Protein AF-A0A5K0VN75-F1 (afdb_monomer)

Structure (mmCIF, N/CA/C/O backbone):
data_AF-A0A5K0VN75-F1
#
_entry.id   AF-A0A5K0VN75-F1
#
loop_
_atom_site.group_PDB
_atom_site.id
_atom_site.type_symbol
_atom_site.la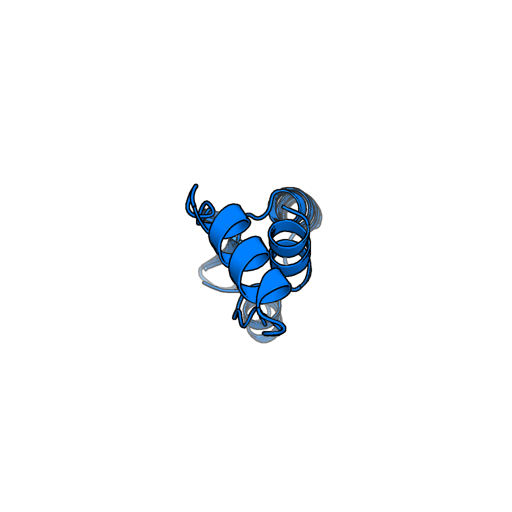bel_atom_id
_atom_site.label_alt_id
_atom_site.label_comp_id
_atom_site.label_asym_id
_atom_site.label_entity_id
_atom_site.label_seq_id
_atom_site.pdbx_PDB_ins_code
_atom_site.Cartn_x
_atom_site.Cartn_y
_atom_site.Cartn_z
_atom_site.occupancy
_atom_site.B_iso_or_equiv
_atom_site.auth_seq_id
_atom_site.auth_comp_id
_atom_site.auth_asym_id
_atom_site.auth_atom_id
_atom_site.pdbx_PDB_model_num
ATOM 1 N N . VAL A 1 1 ? 0.614 -1.610 -15.808 1.00 92.94 1 VAL A N 1
ATOM 2 C CA . VAL A 1 1 ? 0.477 -0.677 -14.663 1.00 92.94 1 VAL A CA 1
ATOM 3 C C . VAL A 1 1 ? -0.032 -1.468 -13.473 1.00 92.94 1 VAL A C 1
ATOM 5 O O . VAL A 1 1 ? -0.985 -2.212 -13.660 1.00 92.94 1 VAL A O 1
ATOM 8 N N . GLY A 1 2 ? 0.594 -1.370 -12.301 1.00 92.12 2 GLY A N 1
ATOM 9 C CA . GLY A 1 2 ? 0.128 -2.079 -11.105 1.00 92.12 2 GLY A CA 1
ATOM 10 C C . GLY A 1 2 ? 1.145 -2.109 -9.968 1.00 92.12 2 GLY A C 1
ATOM 11 O O . GLY A 1 2 ? 2.006 -1.240 -9.871 1.00 92.12 2 GLY A O 1
ATOM 12 N N . ASN A 1 3 ? 1.021 -3.100 -9.086 1.00 89.94 3 ASN A N 1
ATOM 13 C CA . ASN A 1 3 ? 1.898 -3.259 -7.925 1.00 89.94 3 ASN A CA 1
ATOM 14 C C . ASN A 1 3 ? 3.220 -3.971 -8.284 1.00 89.94 3 ASN A C 1
ATOM 16 O O . ASN A 1 3 ? 3.409 -4.455 -9.401 1.00 89.94 3 ASN A O 1
ATOM 20 N N . ARG A 1 4 ? 4.136 -4.062 -7.309 1.00 91.06 4 ARG A N 1
ATOM 21 C CA . ARG A 1 4 ? 5.453 -4.704 -7.475 1.00 91.06 4 ARG A CA 1
ATOM 22 C C . ARG A 1 4 ? 5.350 -6.128 -8.023 1.00 91.06 4 ARG A C 1
ATOM 24 O O . ARG A 1 4 ? 6.097 -6.483 -8.927 1.00 91.06 4 ARG A O 1
ATOM 31 N N . LYS A 1 5 ? 4.419 -6.926 -7.491 1.00 91.25 5 LYS A N 1
ATOM 32 C CA . LYS A 1 5 ? 4.226 -8.320 -7.905 1.00 91.25 5 LYS A CA 1
ATOM 33 C C . LYS A 1 5 ? 3.918 -8.408 -9.401 1.00 91.25 5 LYS A C 1
ATOM 35 O O . LYS A 1 5 ? 4.584 -9.159 -10.101 1.00 91.25 5 LYS A O 1
ATOM 40 N N . LEU A 1 6 ? 2.991 -7.581 -9.887 1.00 93.44 6 LEU A N 1
ATOM 41 C CA . LEU A 1 6 ? 2.605 -7.567 -11.297 1.00 93.44 6 LEU A CA 1
ATOM 42 C C . LEU A 1 6 ? 3.775 -7.212 -12.228 1.00 93.44 6 LEU A C 1
ATOM 44 O O . LEU A 1 6 ? 3.922 -7.821 -13.283 1.00 93.44 6 LEU A O 1
ATOM 48 N N . LEU A 1 7 ? 4.605 -6.228 -11.863 1.00 94.69 7 LEU A N 1
ATOM 49 C CA . LEU A 1 7 ? 5.747 -5.833 -12.698 1.00 94.69 7 LEU A CA 1
ATOM 50 C C . LEU A 1 7 ? 6.831 -6.911 -12.739 1.00 94.69 7 LEU A C 1
ATOM 52 O O . LEU A 1 7 ? 7.353 -7.197 -13.815 1.00 94.69 7 LEU A O 1
ATOM 56 N N . LEU A 1 8 ? 7.133 -7.532 -11.596 1.00 93.25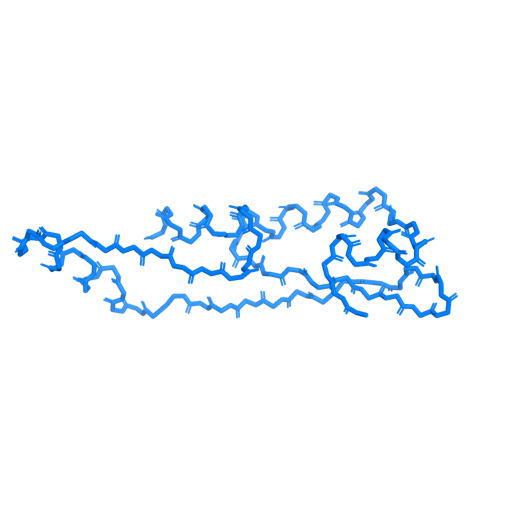 8 LEU A N 1
ATOM 57 C CA . LEU A 1 8 ? 8.115 -8.615 -11.524 1.00 93.25 8 LEU A CA 1
ATOM 58 C C . LEU A 1 8 ? 7.650 -9.857 -12.298 1.00 93.25 8 LEU A C 1
ATOM 60 O O . LEU A 1 8 ? 8.447 -10.456 -13.014 1.00 93.25 8 LEU A O 1
ATOM 64 N N . GLU A 1 9 ? 6.363 -10.213 -12.215 1.00 94.88 9 GLU A N 1
ATOM 65 C CA . GLU A 1 9 ? 5.764 -11.286 -13.027 1.00 94.88 9 GLU A CA 1
ATOM 66 C C . GLU A 1 9 ? 5.806 -10.966 -14.530 1.00 94.88 9 GLU A C 1
ATOM 68 O O . GLU A 1 9 ? 5.954 -11.867 -15.351 1.00 94.88 9 GLU A O 1
ATOM 73 N N . GLY A 1 10 ? 5.742 -9.681 -14.890 1.00 93.81 10 GLY A N 1
ATOM 74 C CA . GLY A 1 10 ? 5.941 -9.192 -16.254 1.00 93.81 10 GLY A CA 1
ATOM 75 C C . GLY A 1 10 ? 7.405 -9.084 -16.696 1.00 93.81 10 GLY A C 1
ATOM 76 O O . GLY A 1 10 ? 7.656 -8.585 -17.790 1.00 93.81 10 GLY A O 1
ATOM 77 N N . GLY A 1 11 ? 8.371 -9.499 -15.867 1.00 95.31 11 GLY A N 1
ATOM 78 C CA . GLY A 1 11 ? 9.804 -9.430 -16.178 1.00 95.31 11 GLY A CA 1
ATOM 79 C C . GLY A 1 11 ? 10.401 -8.018 -16.141 1.00 95.31 11 GLY A C 1
ATOM 80 O O . GLY A 1 11 ? 11.513 -7.813 -16.624 1.00 95.31 11 GLY A O 1
ATOM 81 N N . VAL A 1 12 ? 9.688 -7.042 -15.575 1.00 97.00 12 VAL A N 1
ATOM 82 C CA . VAL A 1 12 ? 10.140 -5.649 -15.502 1.00 97.00 12 VAL A CA 1
ATOM 83 C C . VAL A 1 12 ? 11.029 -5.459 -14.278 1.00 97.00 12 VAL A C 1
ATOM 85 O O . VAL A 1 12 ? 10.594 -5.661 -13.141 1.00 97.00 12 VAL A O 1
ATOM 88 N N . SER A 1 13 ? 12.268 -5.016 -14.493 1.00 95.06 13 SER A N 1
ATOM 89 C CA . SER A 1 13 ? 13.154 -4.604 -13.404 1.00 95.06 13 SER A CA 1
ATOM 90 C C . SER A 1 13 ? 12.760 -3.222 -12.876 1.00 95.06 13 SER A C 1
ATOM 92 O O . SER A 1 13 ? 12.481 -2.293 -13.635 1.00 95.06 13 SER A O 1
ATOM 94 N N . ILE A 1 14 ? 12.724 -3.083 -11.551 1.00 96.06 14 ILE A N 1
ATOM 95 C CA . ILE A 1 14 ? 12.396 -1.824 -10.876 1.00 96.06 14 ILE A CA 1
ATOM 96 C C . ILE A 1 14 ? 13.701 -1.246 -10.306 1.00 96.06 14 ILE A C 1
ATOM 98 O O . ILE A 1 14 ? 14.376 -1.939 -9.541 1.00 96.06 14 ILE A O 1
ATOM 102 N N . PRO A 1 15 ? 14.091 -0.006 -10.658 1.00 96.25 15 PRO A N 1
ATOM 103 C CA . PRO A 1 15 ? 15.286 0.628 -10.104 1.00 96.25 15 PRO A CA 1
ATOM 104 C C . PRO A 1 15 ? 15.217 0.768 -8.579 1.00 96.25 15 PRO A C 1
ATOM 106 O O . PRO A 1 15 ? 14.160 1.076 -8.028 1.00 96.25 15 PRO A O 1
ATOM 109 N N . LEU A 1 16 ? 16.356 0.637 -7.893 1.00 95.50 16 LEU A N 1
ATOM 110 C CA . LEU A 1 16 ? 16.418 0.762 -6.430 1.00 95.50 16 LEU A CA 1
ATOM 111 C C . LEU A 1 16 ? 15.895 2.122 -5.938 1.00 95.50 16 LEU A C 1
ATOM 113 O O . LEU A 1 16 ? 15.215 2.194 -4.925 1.00 95.50 16 LEU A O 1
ATOM 117 N N . GLN A 1 17 ? 16.158 3.201 -6.675 1.00 95.81 17 GLN A N 1
ATOM 118 C CA . GLN A 1 17 ? 15.661 4.537 -6.336 1.00 95.81 17 GLN A CA 1
ATOM 119 C C . GLN A 1 17 ? 14.126 4.596 -6.356 1.00 95.81 17 GLN A C 1
ATOM 121 O O . GLN A 1 17 ? 13.519 5.237 -5.5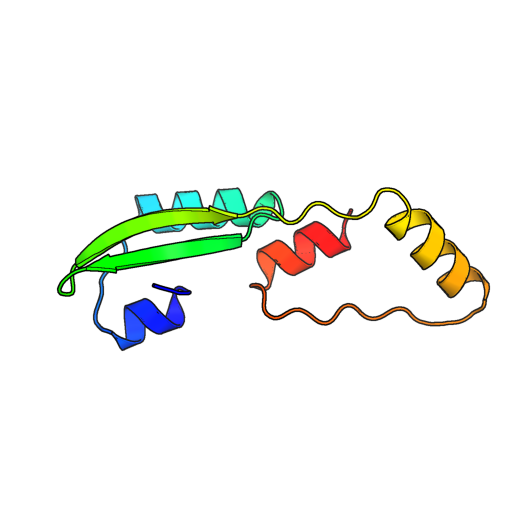02 1.00 95.81 17 GLN A O 1
ATOM 126 N N . ALA A 1 18 ? 13.501 3.903 -7.312 1.00 95.31 18 ALA A N 1
ATOM 127 C CA . ALA A 1 18 ? 12.050 3.812 -7.429 1.00 95.31 18 ALA A CA 1
ATOM 128 C C . ALA A 1 18 ? 11.450 2.960 -6.296 1.00 95.31 18 ALA A C 1
ATOM 130 O O . ALA A 1 18 ? 10.422 3.324 -5.732 1.00 95.31 18 ALA A O 1
ATOM 131 N N . GLU A 1 19 ? 12.118 1.866 -5.921 1.00 93.81 19 GLU A N 1
ATOM 132 C CA . GLU A 1 19 ? 11.767 1.045 -4.754 1.00 93.81 19 GLU A CA 1
ATOM 133 C C . GLU A 1 19 ? 11.797 1.849 -3.448 1.00 93.81 19 GLU A C 1
ATOM 135 O O . GLU A 1 19 ? 10.843 1.783 -2.670 1.00 93.81 19 GLU A O 1
ATOM 140 N N . THR A 1 20 ? 12.866 2.617 -3.221 1.00 95.00 20 THR A N 1
ATOM 141 C CA . THR A 1 20 ? 13.022 3.456 -2.026 1.00 95.00 20 THR A CA 1
ATOM 142 C C . THR A 1 20 ? 11.948 4.534 -1.973 1.00 95.00 20 THR A C 1
ATOM 144 O O . THR A 1 20 ? 11.247 4.645 -0.972 1.00 95.00 20 THR A O 1
ATOM 147 N N . TYR A 1 21 ? 11.745 5.267 -3.071 1.00 94.62 21 TYR A N 1
ATOM 148 C CA . TYR A 1 21 ? 10.723 6.311 -3.131 1.00 94.62 21 TYR A CA 1
ATOM 149 C C . TYR A 1 21 ? 9.306 5.758 -2.927 1.00 94.62 21 TYR A C 1
ATOM 151 O O . TYR A 1 21 ? 8.498 6.354 -2.217 1.00 94.62 21 TYR A O 1
ATOM 159 N N . LEU A 1 22 ? 8.999 4.595 -3.514 1.00 92.69 22 LEU A N 1
ATOM 160 C CA . LEU A 1 22 ? 7.724 3.921 -3.285 1.00 92.69 22 LEU A CA 1
ATOM 161 C C . LEU A 1 22 ? 7.535 3.608 -1.796 1.00 92.69 22 LEU A C 1
ATOM 163 O O . LEU A 1 22 ? 6.486 3.923 -1.244 1.00 92.69 22 LEU A O 1
ATOM 167 N N . ALA A 1 23 ? 8.549 3.027 -1.147 1.00 90.94 23 ALA A N 1
ATOM 168 C CA . ALA A 1 23 ? 8.486 2.685 0.270 1.00 90.94 23 ALA A CA 1
ATOM 169 C C . ALA A 1 23 ? 8.258 3.920 1.158 1.00 90.94 23 ALA A C 1
ATOM 171 O O . ALA A 1 23 ? 7.409 3.866 2.043 1.00 90.94 23 ALA A O 1
ATOM 172 N N . GLU A 1 24 ? 8.949 5.030 0.884 1.00 92.94 24 GLU A N 1
ATOM 173 C CA . GLU A 1 24 ? 8.746 6.302 1.589 1.00 92.94 24 GLU A CA 1
ATOM 174 C C . GLU A 1 24 ? 7.306 6.804 1.438 1.00 92.94 24 GLU A C 1
ATOM 176 O O . GLU A 1 24 ? 6.664 7.170 2.417 1.00 92.94 24 GLU A O 1
ATOM 181 N N . MET A 1 25 ? 6.750 6.796 0.224 1.00 91.31 25 MET A N 1
ATOM 182 C CA . MET A 1 25 ? 5.377 7.263 0.004 1.00 91.31 25 MET A CA 1
ATOM 183 C C . MET A 1 25 ? 4.331 6.364 0.677 1.00 91.3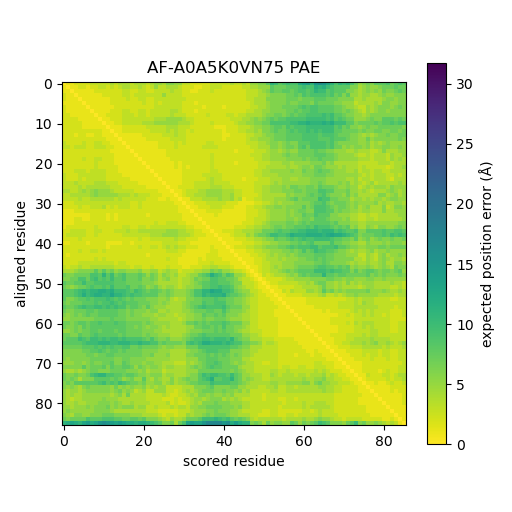1 25 MET A C 1
ATOM 185 O O . MET A 1 25 ? 3.336 6.875 1.195 1.00 91.31 25 MET A O 1
ATOM 189 N N . GLU A 1 26 ? 4.563 5.051 0.717 1.00 87.69 26 GLU A N 1
ATOM 190 C CA . GLU A 1 26 ? 3.700 4.095 1.421 1.00 87.69 26 GLU A CA 1
ATOM 191 C C . GLU A 1 26 ? 3.683 4.326 2.943 1.00 87.69 26 GLU A C 1
ATOM 193 O O . GLU A 1 26 ? 2.654 4.104 3.584 1.00 87.69 26 GLU A O 1
ATOM 198 N N . GLU A 1 27 ? 4.781 4.817 3.532 1.00 88.19 27 GLU A N 1
ATOM 199 C CA . GLU A 1 27 ? 4.807 5.233 4.942 1.00 88.19 27 GLU A CA 1
ATOM 200 C C . GLU A 1 27 ? 3.877 6.421 5.214 1.00 88.19 27 GLU A C 1
ATOM 202 O O . GLU A 1 27 ? 3.258 6.481 6.275 1.00 88.19 27 GLU A O 1
ATOM 207 N N . TYR A 1 28 ? 3.687 7.308 4.235 1.00 86.75 28 TYR A N 1
ATOM 208 C CA . TYR A 1 28 ? 2.744 8.430 4.305 1.00 86.75 28 TYR A CA 1
ATOM 209 C C . TYR A 1 28 ? 1.309 8.060 3.892 1.00 86.75 28 TYR A C 1
ATOM 211 O O . TYR A 1 28 ? 0.570 8.932 3.435 1.00 86.75 28 TYR A O 1
ATOM 219 N N . ALA A 1 29 ? 0.923 6.783 4.001 1.00 85.38 29 ALA A N 1
ATOM 220 C CA . ALA A 1 29 ? -0.410 6.294 3.636 1.00 85.38 29 ALA A CA 1
ATOM 221 C C . ALA A 1 29 ? -0.806 6.587 2.174 1.00 85.38 29 ALA A 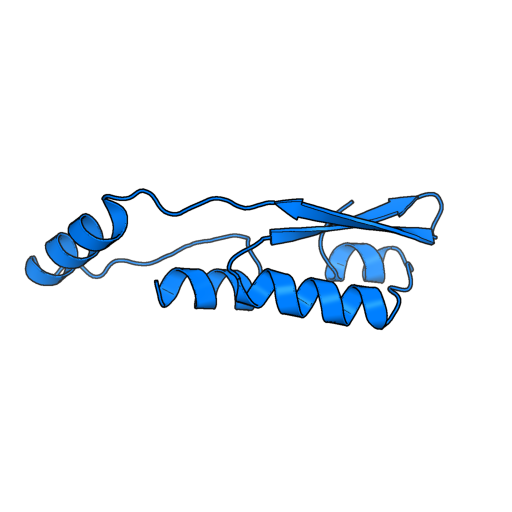C 1
ATOM 223 O O . ALA A 1 29 ? -1.986 6.695 1.843 1.00 85.38 29 ALA A O 1
ATOM 224 N N . LYS A 1 30 ? 0.176 6.695 1.272 1.00 88.56 30 LYS A N 1
ATOM 225 C CA . LYS A 1 30 ? -0.078 6.840 -0.165 1.00 88.56 30 LYS A CA 1
ATOM 226 C C . LYS A 1 30 ? 0.054 5.491 -0.856 1.00 88.56 30 LYS A C 1
ATOM 228 O O . LYS A 1 30 ? 0.894 4.668 -0.495 1.00 88.56 30 LYS A O 1
ATOM 233 N N . THR A 1 31 ? -0.756 5.279 -1.881 1.00 87.62 31 THR A N 1
ATOM 234 C CA . THR A 1 31 ? -0.695 4.092 -2.728 1.00 87.62 31 THR A CA 1
ATOM 235 C C . THR A 1 31 ? 0.114 4.427 -3.970 1.00 87.62 31 THR A C 1
ATOM 237 O O . THR A 1 31 ? -0.264 5.285 -4.768 1.00 87.62 31 THR A O 1
ATOM 240 N N . GLY A 1 32 ? 1.258 3.763 -4.132 1.00 90.75 32 GLY A N 1
ATOM 241 C CA . GLY A 1 32 ? 2.072 3.903 -5.330 1.00 90.75 32 GLY A CA 1
ATOM 242 C C . GLY A 1 32 ? 1.764 2.821 -6.359 1.00 90.75 32 GLY A C 1
ATOM 243 O O . GLY A 1 32 ? 1.732 1.628 -6.061 1.00 90.75 32 GLY A O 1
ATOM 244 N N . ILE A 1 33 ? 1.550 3.254 -7.593 1.00 92.38 33 ILE A N 1
ATOM 245 C CA . ILE A 1 33 ? 1.240 2.416 -8.740 1.00 92.38 33 ILE A CA 1
ATOM 246 C C . ILE A 1 33 ? 2.427 2.496 -9.697 1.00 92.38 33 ILE A C 1
ATOM 248 O O . ILE A 1 33 ? 2.745 3.559 -10.229 1.00 92.38 33 ILE A O 1
ATOM 252 N N . LEU A 1 34 ? 3.089 1.369 -9.930 1.00 95.00 34 LEU A N 1
ATOM 253 C CA . LEU A 1 34 ? 4.236 1.294 -10.822 1.00 95.00 34 LEU A CA 1
ATOM 254 C C . LEU A 1 34 ? 3.772 1.213 -12.280 1.00 95.00 34 LEU A C 1
ATOM 256 O O . LEU A 1 34 ? 2.818 0.504 -12.634 1.00 95.00 34 LEU A O 1
ATOM 260 N N . VAL A 1 35 ? 4.479 1.930 -13.145 1.00 96.88 35 VAL A N 1
ATOM 261 C CA . VAL A 1 35 ? 4.173 2.048 -14.568 1.00 96.88 35 VAL A CA 1
ATOM 262 C C . VAL A 1 35 ? 5.336 1.479 -15.368 1.00 96.88 35 VAL A C 1
ATOM 264 O O . VAL A 1 35 ? 6.496 1.824 -15.148 1.00 96.88 35 VAL A O 1
ATOM 267 N N . ALA A 1 36 ? 5.005 0.604 -16.312 1.00 97.00 36 ALA A N 1
ATOM 268 C CA . ALA A 1 36 ? 5.944 0.038 -17.262 1.00 97.00 36 ALA A CA 1
ATOM 269 C C . ALA A 1 36 ? 5.352 0.113 -18.669 1.00 97.00 36 ALA A C 1
ATOM 271 O O . ALA A 1 36 ? 4.132 -0.009 -18.830 1.00 97.00 36 ALA A O 1
ATOM 272 N N . TYR A 1 37 ? 6.214 0.309 -19.659 1.00 96.12 37 TYR A N 1
ATOM 273 C CA . TYR A 1 37 ? 5.880 0.326 -21.076 1.00 96.12 37 TYR A CA 1
ATOM 274 C C . TYR A 1 37 ? 6.947 -0.457 -21.837 1.00 96.12 37 TYR A C 1
ATOM 276 O O . TYR A 1 37 ? 8.134 -0.267 -21.588 1.00 96.12 37 TYR A O 1
ATOM 284 N N . ASP A 1 38 ? 6.511 -1.356 -22.719 1.00 94.69 38 ASP A N 1
ATOM 285 C CA . ASP A 1 38 ? 7.393 -2.193 -23.545 1.00 94.69 38 ASP A CA 1
ATOM 286 C C . ASP A 1 38 ? 8.488 -2.930 -22.740 1.00 94.69 38 ASP A C 1
ATOM 288 O O . ASP A 1 38 ? 9.674 -2.894 -23.050 1.00 94.69 38 ASP A O 1
ATOM 292 N N . GLY A 1 39 ? 8.094 -3.538 -21.613 1.00 93.81 39 GLY A N 1
ATOM 293 C CA . GLY A 1 39 ? 9.007 -4.271 -20.723 1.00 93.81 39 GLY A CA 1
ATOM 294 C C . GLY A 1 39 ? 9.929 -3.399 -19.859 1.00 93.81 39 GLY A C 1
ATOM 295 O O . GLY A 1 39 ? 10.649 -3.932 -19.017 1.00 93.81 39 GLY A O 1
ATOM 296 N N . ALA A 1 40 ? 9.888 -2.073 -19.999 1.00 95.94 40 ALA A N 1
ATOM 297 C CA . ALA A 1 40 ? 10.711 -1.148 -19.229 1.00 95.94 40 ALA A CA 1
ATOM 298 C C . ALA A 1 40 ? 9.895 -0.407 -18.164 1.00 95.94 40 ALA A C 1
ATOM 300 O O . ALA A 1 40 ? 8.792 0.076 -18.426 1.00 95.94 40 ALA A O 1
ATOM 301 N N . PHE A 1 41 ? 10.449 -0.271 -16.959 1.00 97.38 41 PHE A N 1
ATOM 302 C CA . PHE A 1 41 ? 9.914 0.631 -15.941 1.00 97.38 41 PHE A CA 1
ATOM 303 C C . PHE A 1 41 ? 10.034 2.085 -16.418 1.00 97.38 41 PHE A C 1
ATOM 305 O O . PHE A 1 41 ? 11.111 2.508 -16.836 1.00 97.38 41 PHE A O 1
ATOM 312 N N . ILE A 1 42 ? 8.947 2.855 -16.323 1.00 97.00 42 ILE A N 1
ATOM 313 C CA . ILE A 1 42 ? 8.916 4.259 -16.771 1.00 97.00 42 ILE A CA 1
ATOM 314 C C . ILE A 1 42 ? 8.535 5.253 -15.672 1.00 97.00 42 ILE A C 1
ATOM 316 O O . ILE A 1 42 ? 8.715 6.454 -15.857 1.00 97.00 42 ILE A O 1
ATOM 320 N N . GLY A 1 43 ? 8.026 4.792 -14.526 1.00 96.31 43 GLY A N 1
ATOM 321 C CA . GLY A 1 43 ? 7.723 5.689 -13.413 1.00 96.31 43 GLY A CA 1
ATOM 322 C C . GLY A 1 43 ? 6.739 5.138 -12.389 1.00 96.31 43 GLY A C 1
ATOM 323 O O . GLY A 1 43 ? 6.346 3.971 -12.419 1.00 96.31 43 GLY A O 1
ATOM 324 N N . ILE A 1 44 ? 6.343 6.020 -11.471 1.00 96.25 44 ILE A N 1
ATOM 325 C CA . ILE A 1 44 ? 5.409 5.735 -10.379 1.00 96.25 44 ILE A CA 1
ATOM 326 C C . ILE A 1 44 ? 4.313 6.798 -10.383 1.00 96.25 44 ILE A C 1
ATOM 328 O O . ILE A 1 44 ? 4.602 7.991 -10.437 1.00 96.25 44 ILE A O 1
ATOM 332 N N . LEU A 1 45 ? 3.061 6.364 -10.294 1.00 94.75 45 LEU A N 1
ATOM 333 C CA . LEU A 1 45 ? 1.913 7.213 -9.997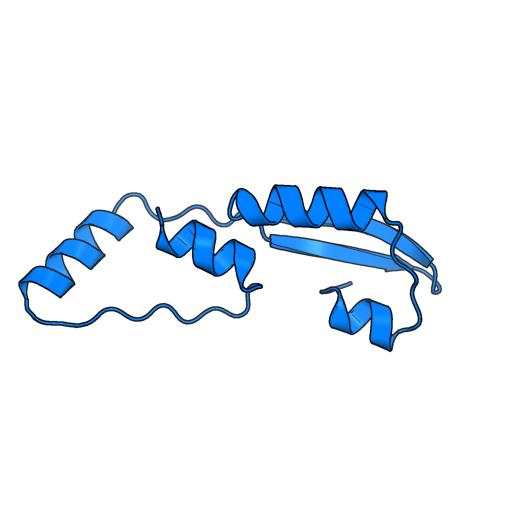 1.00 94.75 45 LEU A CA 1
ATOM 334 C C . LEU A 1 45 ? 1.595 7.091 -8.509 1.00 94.75 45 LEU A C 1
ATOM 336 O O . LEU A 1 45 ? 1.353 5.990 -8.023 1.00 94.75 45 LEU A O 1
ATOM 340 N N . ILE A 1 46 ? 1.594 8.209 -7.789 1.00 93.19 46 ILE A N 1
ATOM 341 C CA . ILE A 1 46 ? 1.252 8.244 -6.365 1.00 93.19 46 ILE A CA 1
ATOM 342 C C . ILE A 1 46 ? -0.182 8.742 -6.218 1.00 93.19 46 ILE A C 1
ATOM 344 O O . ILE A 1 46 ? -0.512 9.834 -6.679 1.00 93.19 46 ILE A O 1
ATOM 348 N N . VAL A 1 47 ? -1.019 7.945 -5.561 1.00 90.19 47 VAL A N 1
ATOM 349 C CA . VAL A 1 47 ? -2.418 8.264 -5.271 1.00 90.19 47 VAL A CA 1
ATOM 350 C C . VAL A 1 47 ? -2.605 8.297 -3.759 1.00 90.19 47 VAL A C 1
ATOM 352 O O . VAL A 1 47 ? -2.027 7.490 -3.035 1.00 90.19 47 VAL A O 1
ATOM 355 N N . SER A 1 48 ? -3.401 9.241 -3.269 1.00 85.31 48 SER A N 1
ATOM 356 C CA . SER A 1 48 ? -3.778 9.331 -1.859 1.00 85.31 48 SER A CA 1
ATOM 357 C C . SER A 1 48 ? -5.294 9.326 -1.734 1.00 85.31 48 SER A C 1
ATOM 359 O O . SER A 1 48 ? -5.949 10.129 -2.402 1.00 85.31 48 SER A O 1
ATOM 361 N N . ASP A 1 49 ? -5.822 8.483 -0.851 1.00 83.62 49 ASP A N 1
ATOM 362 C CA . ASP A 1 49 ? -7.218 8.518 -0.416 1.00 83.62 49 ASP A CA 1
ATOM 363 C C . ASP A 1 49 ? -7.255 8.959 1.056 1.00 83.62 49 ASP A C 1
ATOM 365 O O . ASP A 1 49 ? -6.964 8.158 1.946 1.00 83.62 49 ASP A O 1
ATOM 369 N N . PRO A 1 50 ? -7.476 10.255 1.339 1.00 82.31 50 PRO A N 1
ATOM 370 C CA . PRO A 1 50 ? -7.437 10.752 2.705 1.00 82.31 50 PRO A CA 1
ATOM 371 C C . PRO A 1 50 ? -8.599 10.186 3.525 1.00 82.31 50 PRO A C 1
ATOM 373 O O . PRO A 1 50 ? -9.743 10.134 3.067 1.00 82.31 50 PRO A O 1
ATOM 376 N N . LEU A 1 51 ? -8.322 9.841 4.785 1.00 85.56 51 LEU A N 1
ATOM 377 C CA . LEU A 1 51 ? -9.365 9.441 5.723 1.00 85.56 51 LEU A CA 1
ATOM 378 C C . LEU A 1 51 ? -10.431 10.536 5.852 1.00 85.56 51 LEU A C 1
ATOM 380 O O . LEU A 1 51 ? -10.140 11.734 5.931 1.00 85.56 51 LEU A O 1
ATOM 384 N N . LYS A 1 52 ? -11.697 10.112 5.924 1.00 89.44 52 LYS A N 1
ATOM 385 C CA . LYS A 1 52 ? -12.794 11.019 6.274 1.00 89.44 52 LYS A CA 1
ATOM 386 C C . LYS A 1 52 ? -12.536 11.599 7.661 1.00 89.44 52 LYS A C 1
ATOM 388 O O . LYS A 1 52 ? -12.180 10.862 8.579 1.00 89.44 52 LYS A O 1
ATOM 393 N N . ARG A 1 53 ? -12.789 12.899 7.834 1.00 87.19 53 ARG A N 1
ATOM 394 C CA . ARG A 1 53 ? -12.569 13.609 9.107 1.00 87.19 53 ARG A CA 1
ATOM 395 C C . ARG A 1 53 ? -13.304 12.954 10.277 1.00 87.19 53 ARG A C 1
ATOM 397 O O . ARG A 1 53 ? -12.831 12.991 11.405 1.00 87.19 53 ARG A O 1
ATOM 404 N N . GLU A 1 54 ? -14.448 12.336 10.005 1.00 93.19 54 GLU A N 1
ATOM 405 C CA . GLU A 1 54 ? -15.298 11.705 11.010 1.00 93.19 54 GLU A CA 1
ATOM 406 C C . GLU A 1 54 ? -14.872 10.264 11.344 1.00 93.19 54 GLU A C 1
ATOM 408 O O . GLU A 1 54 ? -15.392 9.686 12.298 1.00 93.19 54 GLU A O 1
ATOM 413 N N . ALA A 1 55 ? -13.944 9.664 10.587 1.00 93.00 55 ALA A N 1
ATOM 414 C CA . ALA A 1 55 ? -13.599 8.245 10.703 1.00 93.00 55 ALA A CA 1
ATOM 415 C C . ALA A 1 55 ? -13.120 7.870 12.113 1.00 93.00 55 ALA A C 1
ATOM 417 O O . ALA A 1 55 ? -13.606 6.891 12.684 1.00 93.00 55 ALA A O 1
ATOM 418 N N . ALA A 1 56 ? -12.239 8.683 12.705 1.00 91.44 56 ALA A N 1
ATOM 419 C CA . ALA A 1 56 ? -11.726 8.461 14.056 1.00 91.44 56 ALA A CA 1
ATOM 420 C C . ALA A 1 56 ? -12.856 8.443 15.102 1.00 91.44 56 ALA A C 1
ATOM 422 O O . ALA A 1 56 ? -12.941 7.524 15.919 1.00 91.44 56 ALA A O 1
ATOM 4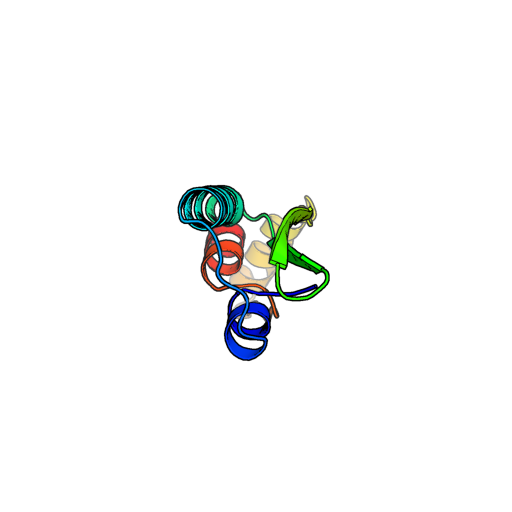23 N N . VAL A 1 57 ? -13.778 9.409 15.019 1.00 94.50 57 VAL A N 1
ATOM 424 C CA . VAL A 1 57 ? -14.922 9.532 15.937 1.00 94.50 57 VAL A CA 1
ATOM 425 C C . VAL A 1 57 ? -15.865 8.335 15.805 1.00 94.50 57 VAL A C 1
ATOM 427 O O . VAL A 1 57 ? -16.323 7.786 16.808 1.00 94.50 57 VAL A O 1
ATOM 430 N N . VAL A 1 58 ? -16.130 7.887 14.575 1.00 95.00 58 VAL A N 1
ATOM 431 C CA . VAL A 1 58 ? -16.986 6.721 14.314 1.00 95.00 58 VAL A CA 1
ATOM 432 C C . VAL A 1 58 ? -16.354 5.440 14.863 1.00 95.00 58 VAL A C 1
ATOM 434 O O . VAL A 1 58 ? -17.032 4.674 15.549 1.00 95.00 58 VAL A O 1
ATOM 437 N N . ILE A 1 59 ? -15.060 5.211 14.615 1.00 94.62 59 ILE A N 1
ATOM 438 C CA . ILE A 1 59 ? -14.347 4.031 15.126 1.00 94.62 59 ILE A CA 1
ATOM 439 C C . ILE A 1 59 ? -14.325 4.020 16.657 1.00 94.62 59 ILE A C 1
ATOM 441 O O . ILE A 1 59 ? -14.539 2.967 17.262 1.00 94.62 59 ILE A O 1
ATOM 445 N N . GLU A 1 60 ? -14.103 5.167 17.299 1.00 94.81 60 GLU A N 1
ATOM 446 C CA . GLU A 1 60 ? -14.146 5.274 18.758 1.00 94.81 60 GLU A CA 1
ATOM 447 C C . GLU A 1 60 ? -15.549 4.974 19.311 1.00 94.81 60 GLU A C 1
ATOM 449 O O . GLU A 1 60 ? -15.685 4.223 20.280 1.00 94.81 60 GLU A O 1
ATOM 454 N N . GLY A 1 61 ? -16.597 5.501 18.671 1.00 97.00 61 GLY A N 1
ATOM 455 C CA . GLY A 1 61 ? -17.988 5.225 19.028 1.00 97.00 61 GLY A CA 1
ATOM 456 C C . GLY A 1 61 ? -18.326 3.734 18.961 1.00 97.00 61 GLY A C 1
ATOM 457 O O . GLY A 1 61 ? -18.847 3.179 19.927 1.00 97.00 61 GLY A O 1
ATOM 458 N N . LEU A 1 62 ? -17.950 3.061 17.868 1.00 96.81 62 LEU A N 1
ATOM 459 C CA . LEU A 1 62 ? -18.149 1.617 17.708 1.00 96.81 62 LEU A CA 1
ATOM 460 C C . LEU A 1 62 ? -17.434 0.816 18.807 1.00 96.81 62 LEU A C 1
ATOM 462 O O . LEU A 1 62 ? -18.042 -0.065 19.417 1.00 96.81 62 LEU A O 1
ATOM 466 N N . LYS A 1 63 ? -16.181 1.169 19.126 1.00 95.75 63 LYS A N 1
ATOM 467 C CA . LYS A 1 63 ? -15.422 0.526 20.213 1.00 95.75 63 LYS A CA 1
ATOM 468 C C . LYS A 1 63 ? -16.108 0.696 21.572 1.00 95.75 63 LYS A C 1
ATOM 470 O O . LYS A 1 63 ? -16.201 -0.272 22.322 1.00 95.75 63 LYS A O 1
ATOM 475 N N . LYS A 1 64 ? -16.632 1.889 21.884 1.00 97.69 64 LYS A N 1
ATOM 476 C CA . LYS A 1 64 ? -17.386 2.154 23.130 1.00 97.69 64 LYS A CA 1
ATOM 477 C C . LYS A 1 64 ? -18.679 1.340 23.231 1.00 97.69 64 LYS A C 1
ATOM 479 O O . LYS A 1 64 ? -19.106 1.021 24.333 1.00 97.69 64 LYS A O 1
ATOM 484 N N . MET A 1 65 ? -19.273 0.976 22.097 1.00 97.81 65 MET A N 1
ATOM 485 C CA . MET A 1 65 ? -20.445 0.096 22.025 1.00 97.81 65 MET A CA 1
ATOM 486 C C . MET A 1 65 ? -20.091 -1.398 22.136 1.00 97.81 65 MET A C 1
ATOM 488 O O . MET A 1 65 ? -20.984 -2.238 22.061 1.00 97.81 65 MET A O 1
ATOM 492 N N . GLY A 1 66 ? -18.809 -1.748 22.288 1.00 97.50 66 GLY A N 1
ATOM 493 C CA . GLY A 1 66 ? -18.344 -3.137 22.315 1.00 97.50 66 GLY A CA 1
ATOM 494 C C . GLY A 1 66 ? -18.265 -3.797 20.934 1.00 97.50 66 GLY A C 1
ATOM 495 O O . GLY A 1 66 ? -18.102 -5.011 20.848 1.00 97.50 66 GLY A O 1
ATOM 496 N N . ILE A 1 67 ? -18.369 -3.020 19.851 1.00 97.94 67 ILE A N 1
ATOM 497 C CA . ILE A 1 67 ? -18.222 -3.508 18.477 1.00 97.94 67 ILE A CA 1
ATOM 498 C C . ILE A 1 67 ? -16.744 -3.425 18.095 1.00 97.94 67 ILE A C 1
ATOM 500 O O . ILE A 1 67 ? -16.105 -2.400 18.324 1.00 97.94 67 ILE A O 1
ATOM 504 N N . LEU A 1 68 ? -16.203 -4.485 17.489 1.00 95.56 68 LEU A N 1
ATOM 505 C CA . LEU A 1 68 ? -14.827 -4.526 16.989 1.00 95.56 68 LEU A CA 1
ATOM 506 C C . LEU A 1 68 ? -14.772 -4.080 15.516 1.00 95.56 68 LEU A C 1
ATOM 508 O O . LEU A 1 68 ? -15.214 -4.835 14.648 1.00 95.56 68 LEU A O 1
ATOM 512 N N . PRO A 1 69 ? -14.214 -2.900 15.194 1.00 93.69 69 PRO A N 1
ATOM 513 C CA . PRO A 1 69 ? -14.046 -2.472 13.809 1.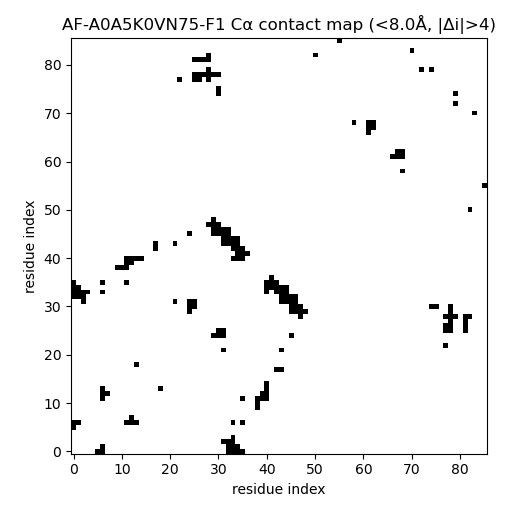00 93.69 69 PRO A CA 1
ATOM 514 C C . PRO A 1 69 ? -12.883 -3.225 13.153 1.00 93.69 69 PRO A C 1
ATOM 516 O O . PRO A 1 69 ? -11.832 -3.404 13.770 1.00 93.69 69 PRO A O 1
ATOM 519 N N . VAL A 1 70 ? -13.052 -3.623 11.890 1.00 94.06 70 VAL A N 1
ATOM 520 C CA . VAL A 1 70 ? -12.021 -4.300 11.088 1.00 94.06 70 VAL A CA 1
ATOM 521 C C . VAL A 1 70 ? -11.828 -3.540 9.778 1.00 94.06 70 VAL A C 1
ATOM 523 O O . VAL A 1 70 ? -12.802 -3.214 9.102 1.00 94.06 70 VAL A O 1
ATOM 526 N N . MET A 1 71 ? -10.573 -3.268 9.418 1.00 92.12 71 MET A N 1
ATOM 527 C CA . MET A 1 71 ? -10.210 -2.672 8.132 1.00 92.12 71 MET A CA 1
ATOM 528 C C . MET A 1 71 ? -9.907 -3.779 7.119 1.00 92.12 71 MET A C 1
ATOM 530 O O . MET A 1 71 ? -9.097 -4.664 7.389 1.00 92.12 71 MET A O 1
ATOM 534 N N . VAL A 1 72 ? -10.541 -3.710 5.949 1.00 92.50 72 VAL A N 1
ATOM 535 C CA . VAL A 1 72 ? -10.274 -4.594 4.809 1.00 92.50 72 VAL A CA 1
ATOM 536 C C . VAL A 1 72 ? -9.888 -3.710 3.631 1.00 92.50 72 V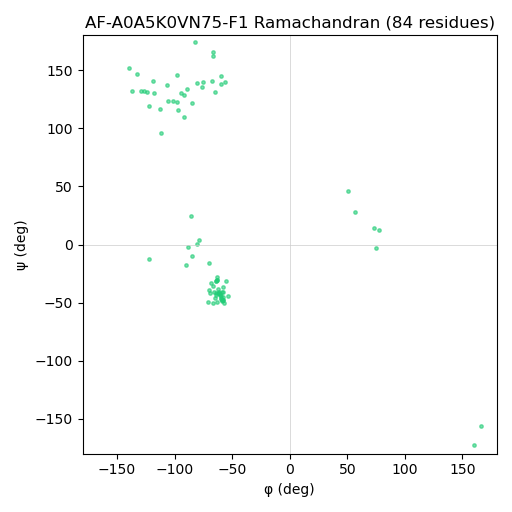AL A C 1
ATOM 538 O O . VAL A 1 72 ? -10.678 -2.867 3.218 1.00 92.50 72 VAL A O 1
ATOM 541 N N . THR A 1 73 ? -8.672 -3.879 3.112 1.00 88.12 73 THR A N 1
ATOM 542 C CA . THR A 1 73 ? -8.159 -3.111 1.968 1.00 88.12 73 THR A CA 1
ATOM 543 C C . THR A 1 73 ? -7.366 -4.010 1.019 1.00 88.12 73 THR A C 1
ATOM 545 O O . THR A 1 73 ? -6.810 -5.028 1.434 1.00 88.12 73 THR A O 1
ATOM 548 N N . GLY A 1 74 ? -7.344 -3.632 -0.261 1.00 84.31 74 GLY A N 1
ATOM 549 C CA . GLY A 1 74 ? -6.463 -4.203 -1.280 1.00 84.31 74 GLY A CA 1
ATOM 550 C C . GLY A 1 74 ? -5.101 -3.504 -1.379 1.00 84.31 74 GLY A C 1
ATOM 551 O O . GLY A 1 74 ? -4.274 -3.920 -2.191 1.00 84.31 74 GLY A O 1
ATOM 552 N N . ASP A 1 75 ? -4.868 -2.454 -0.586 1.00 85.31 75 ASP A N 1
ATOM 553 C CA . ASP A 1 75 ? -3.581 -1.765 -0.526 1.00 85.31 75 ASP A CA 1
ATOM 554 C C . ASP A 1 75 ? -2.476 -2.653 0.058 1.00 85.31 75 ASP A C 1
ATOM 556 O O . ASP A 1 75 ? -2.708 -3.696 0.677 1.00 85.31 75 ASP A O 1
ATOM 560 N N . ASN A 1 76 ? -1.228 -2.220 -0.122 1.00 83.25 76 ASN A N 1
ATOM 561 C CA . ASN A 1 76 ? -0.099 -2.888 0.505 1.00 83.25 76 ASN A CA 1
ATOM 562 C C . ASN A 1 76 ? -0.140 -2.745 2.046 1.00 83.25 76 ASN A C 1
ATOM 564 O O . ASN A 1 76 ? -0.776 -1.860 2.626 1.00 83.25 76 ASN A O 1
ATOM 568 N N . LEU A 1 77 ? 0.620 -3.612 2.722 1.00 85.38 77 LEU A N 1
ATOM 569 C CA . LEU A 1 77 ? 0.659 -3.675 4.183 1.00 85.38 77 LEU A CA 1
ATOM 570 C C . LEU A 1 77 ? 1.197 -2.393 4.843 1.00 85.38 77 LEU A C 1
ATOM 572 O O . LEU A 1 77 ? 0.813 -2.099 5.973 1.00 85.38 77 LEU A O 1
ATOM 576 N N . ARG A 1 78 ? 2.101 -1.650 4.192 1.00 85.12 78 ARG A N 1
ATOM 577 C CA . ARG A 1 78 ? 2.680 -0.421 4.758 1.00 85.12 78 ARG A CA 1
ATOM 578 C C . ARG A 1 78 ? 1.647 0.698 4.789 1.00 85.12 78 ARG A C 1
ATOM 580 O O . ARG A 1 78 ? 1.411 1.247 5.861 1.00 85.12 78 ARG A O 1
ATOM 587 N N . THR A 1 79 ? 0.975 0.935 3.666 1.00 85.19 79 THR A N 1
ATOM 588 C CA . THR A 1 79 ? -0.125 1.894 3.537 1.00 85.19 79 THR A CA 1
ATOM 589 C C . THR A 1 79 ? -1.232 1.559 4.534 1.00 85.19 79 THR A C 1
ATOM 591 O O . THR A 1 79 ? -1.590 2.401 5.352 1.00 85.19 79 THR A O 1
ATOM 594 N N . ALA A 1 80 ? -1.684 0.299 4.579 1.00 88.31 80 ALA A N 1
ATOM 595 C CA . ALA A 1 80 ? -2.718 -0.137 5.520 1.00 88.31 80 ALA A CA 1
ATOM 596 C C . ALA A 1 80 ? -2.321 0.083 6.993 1.00 88.31 80 ALA A C 1
ATOM 598 O O . ALA A 1 80 ? -3.132 0.523 7.805 1.00 88.31 80 ALA A O 1
ATOM 599 N N . ARG A 1 81 ? -1.061 -0.197 7.356 1.00 89.25 81 ARG A N 1
ATOM 600 C CA . ARG A 1 81 ? -0.548 0.047 8.714 1.00 89.25 81 ARG A CA 1
ATOM 601 C C . ARG A 1 81 ? -0.425 1.527 9.045 1.00 89.25 81 ARG A C 1
ATOM 603 O O . ARG A 1 81 ? -0.563 1.866 10.214 1.00 89.25 81 ARG A O 1
ATOM 610 N N . SER A 1 82 ? -0.109 2.365 8.062 1.00 87.12 82 SER A N 1
ATOM 611 C CA . SER A 1 82 ? -0.050 3.813 8.245 1.00 87.12 82 SER A CA 1
ATOM 612 C C . SER A 1 82 ? -1.451 4.360 8.525 1.00 87.12 82 SER A C 1
ATOM 614 O O . SER A 1 82 ? -1.665 4.932 9.589 1.00 87.12 82 SER A O 1
ATOM 616 N N . ILE A 1 83 ? -2.436 4.003 7.690 1.00 88.50 83 ILE A N 1
ATOM 617 C CA . ILE A 1 83 ? -3.851 4.367 7.882 1.00 88.50 83 ILE A CA 1
ATOM 618 C C . ILE A 1 83 ? -4.385 3.862 9.230 1.00 88.50 83 ILE A C 1
ATOM 620 O O . ILE A 1 83 ? -5.112 4.567 9.912 1.00 88.50 83 ILE A O 1
ATOM 624 N N . ALA A 1 84 ? -4.029 2.645 9.653 1.00 87.88 84 ALA A N 1
ATOM 625 C CA . ALA A 1 84 ? -4.503 2.087 10.923 1.00 87.88 84 ALA A CA 1
ATOM 626 C C . ALA A 1 84 ? -3.918 2.765 12.181 1.00 87.88 84 ALA A C 1
ATOM 628 O O . ALA A 1 84 ? -4.416 2.514 13.281 1.00 87.88 84 ALA A O 1
ATOM 629 N N . LYS A 1 85 ? -2.837 3.544 12.046 1.00 86.12 85 LYS A N 1
ATOM 630 C CA . LYS A 1 85 ? -2.234 4.319 13.144 1.00 86.12 85 LYS A CA 1
ATOM 631 C C . LYS A 1 85 ? -2.810 5.730 13.263 1.00 86.12 85 LYS A C 1
ATOM 633 O O . LYS A 1 85 ? -2.588 6.354 14.300 1.00 86.12 85 LYS A O 1
ATOM 638 N N . GLU A 1 86 ? -3.464 6.213 12.212 1.00 79.38 86 GLU A N 1
ATOM 639 C CA . GLU A 1 86 ? -4.086 7.536 12.124 1.00 79.38 86 GLU A CA 1
ATOM 640 C C . GLU A 1 86 ? -5.504 7.521 12.712 1.00 79.38 86 GLU A C 1
ATOM 642 O O . GLU A 1 86 ? -5.818 8.456 13.483 1.00 79.38 86 GLU A O 1
#

Radius of gyration: 16.28 Å; Cα contacts (8 Å, |Δi|>4): 99; chains: 1; bounding box: 37×25×47 Å

Sequence (86 aa):
VGNRKLLLEGGVSIPLQAETYLAEMEEYAKTGILVAYDGAFIGILIVSDPLKREAAVVIEGLKKMGILPVMVTGDNLRTARSIAKE

Nearest PDB structures (foldseek):
  3a1c-assembly1_A  TM=9.349E-01  e=4.538E-06  Archaeoglobus fulgidus
  2b8e-assembly3_C  TM=8.810E-01  e=5.508E-06  Archaeoglobus fulgidus
  2b8e-assembly2_B  TM=8.993E-01  e=9.850E-06  Archaeoglobus fulgidus
  2b8e-assembly1_A  TM=9.115E-01  e=9.850E-06  Archaeoglobus fulgidus
  3a1e-assembly1_A  TM=9.345E-01  e=1.879E-05  Archaeoglobus fulgidus

Mean predicted aligned error: 4.34 Å

Solvent-accessible surface area (backbone atoms only — not comparable to full-atom values): 5208 Å² total; per-residue (Å²): 108,40,51,72,67,58,39,52,76,62,68,28,68,76,55,68,69,56,53,52,54,44,53,56,42,16,60,71,39,23,51,63,33,41,34,57,58,94,66,37,62,75,52,73,49,79,45,74,78,79,78,60,90,58,50,64,60,51,54,51,52,39,46,76,72,73,42,84,87,80,91,85,77,90,66,57,71,54,22,53,54,35,56,74,72,107

Organism: NCBI:txid210225

InterPro domains:
  IPR023214 HAD superfamily [G3DSA:3.40.50.1000] (46-86)
  IPR023299 P-type ATPase, cytoplasmic domain N [G3DSA:3.40.1110.10] (1-45)
  IPR036412 HAD-like superfamily [SSF56784] (32-86)

Secondary structure (DSSP, 8-state):
-B-HHHHHHTT----HHHHHHHHHHHHTT-EEEEEEETTEEEEEEEE--PPPTTHHHHHHHHHHTT-------SS-HHHHHHHTT-

pLDDT: mean 91.96, std 4.36, range [79.38, 97.94]

Foldseek 3Di:
DADPVVLVVLVEDDDPVQVVVCLVLLLVLWAWGWDDDPSYTDHIDIHHDDDDPCPVVVCVVCVVVVHHDDDDDPGDPSSVVNVVVD